Protein AF-A0A447NFS3-F1 (afdb_monomer_lite)

Sequence (82 aa):
MALREELNHDGNEYAFTDDEILGPFGELHCVMALPPPPHFDTSDAALYAMQIQRYQQAVRSTMVLSLTELISKISLKKAFQK

Structure (mmCIF, N/CA/C/O backbone):
data_AF-A0A447NFS3-F1
#
_entry.id   AF-A0A447NFS3-F1
#
loop_
_atom_site.group_PDB
_atom_site.id
_atom_site.type_symbol
_atom_site.label_atom_id
_atom_site.label_alt_id
_atom_site.label_comp_id
_atom_site.label_asym_id
_atom_site.label_entity_id
_atom_site.label_seq_id
_atom_site.pdbx_PDB_ins_code
_atom_site.Cartn_x
_atom_site.Cartn_y
_atom_site.Cartn_z
_atom_site.occupancy
_atom_site.B_iso_or_equiv
_atom_site.auth_seq_id
_atom_site.auth_comp_id
_atom_site.auth_asym_id
_atom_site.auth_atom_id
_atom_site.pdbx_PDB_model_num
ATOM 1 N N . MET A 1 1 ? -12.648 -6.547 5.725 1.00 84.75 1 MET A N 1
ATOM 2 C CA . MET A 1 1 ? -12.543 -8.007 5.947 1.00 84.75 1 MET A CA 1
ATOM 3 C C . MET A 1 1 ? -12.572 -8.749 4.620 1.00 84.75 1 MET A C 1
ATOM 5 O O . MET A 1 1 ? -11.644 -9.511 4.411 1.00 84.75 1 MET A O 1
ATOM 9 N N . ALA A 1 2 ? -13.480 -8.399 3.698 1.00 92.50 2 ALA A N 1
ATOM 10 C CA . ALA A 1 2 ? -13.547 -8.927 2.326 1.00 92.50 2 ALA A CA 1
ATOM 11 C C . ALA A 1 2 ? -12.187 -9.124 1.620 1.00 92.50 2 ALA A C 1
ATOM 13 O O . ALA A 1 2 ? -11.874 -10.240 1.235 1.00 92.50 2 ALA A O 1
ATOM 14 N N . LEU A 1 3 ? -11.328 -8.095 1.543 1.00 91.44 3 LEU A N 1
ATOM 15 C CA . LEU A 1 3 ? -10.022 -8.218 0.867 1.00 91.44 3 LEU A CA 1
ATOM 16 C C . LEU A 1 3 ? -9.138 -9.341 1.442 1.00 91.44 3 LEU A C 1
ATOM 18 O O . LEU A 1 3 ? -8.511 -10.081 0.701 1.00 91.44 3 LEU A O 1
ATOM 22 N N . ARG A 1 4 ? -9.097 -9.499 2.772 1.00 92.38 4 ARG A N 1
ATOM 23 C CA . ARG A 1 4 ? -8.316 -10.575 3.407 1.00 92.38 4 ARG A CA 1
ATOM 24 C C . ARG A 1 4 ? -8.896 -11.947 3.076 1.00 92.38 4 ARG A C 1
ATOM 26 O O . ARG A 1 4 ? -8.144 -12.904 2.949 1.00 92.38 4 ARG A O 1
ATOM 33 N N . GLU A 1 5 ? -10.219 -12.050 3.041 1.00 93.75 5 GLU A N 1
ATOM 34 C CA . GLU A 1 5 ? -10.900 -13.303 2.731 1.00 93.75 5 GLU A CA 1
ATOM 35 C C . GLU A 1 5 ? -10.610 -13.708 1.290 1.00 93.75 5 GLU A C 1
ATOM 37 O O . GLU A 1 5 ? -10.163 -14.828 1.091 1.00 93.75 5 GLU A O 1
ATOM 42 N N . GLU A 1 6 ? -10.735 -12.796 0.328 1.00 92.50 6 GLU A N 1
ATOM 43 C CA . GLU A 1 6 ? -10.412 -13.059 -1.080 1.00 92.50 6 GLU A CA 1
ATOM 44 C C . GLU A 1 6 ? -8.959 -13.531 -1.257 1.00 92.50 6 GLU A C 1
ATOM 46 O O . GLU A 1 6 ? -8.712 -14.611 -1.791 1.00 92.50 6 GLU A O 1
ATOM 51 N N . LEU A 1 7 ? -7.995 -12.796 -0.686 1.00 92.81 7 LEU A N 1
ATOM 52 C CA . LEU A 1 7 ? -6.568 -13.130 -0.785 1.00 92.81 7 LEU A CA 1
ATOM 53 C C . LEU A 1 7 ? -6.216 -14.501 -0.187 1.00 92.81 7 LEU A C 1
ATOM 55 O O . LEU A 1 7 ? -5.282 -15.152 -0.646 1.00 92.81 7 LEU A O 1
ATOM 59 N N . ASN A 1 8 ? -6.952 -14.964 0.827 1.00 92.50 8 ASN A N 1
ATOM 60 C CA . ASN A 1 8 ? -6.725 -16.292 1.403 1.00 92.50 8 ASN A CA 1
ATOM 61 C C . ASN A 1 8 ? -7.222 -17.435 0.500 1.00 92.50 8 ASN A C 1
ATOM 63 O O . ASN A 1 8 ? -6.792 -18.569 0.703 1.00 92.50 8 ASN A O 1
ATOM 67 N N . HIS A 1 9 ? -8.145 -17.170 -0.431 1.00 92.12 9 HIS A N 1
ATOM 68 C CA . HIS A 1 9 ? -8.732 -18.189 -1.310 1.00 92.12 9 HIS A CA 1
ATOM 69 C C . HIS A 1 9 ? -8.115 -18.199 -2.713 1.00 92.12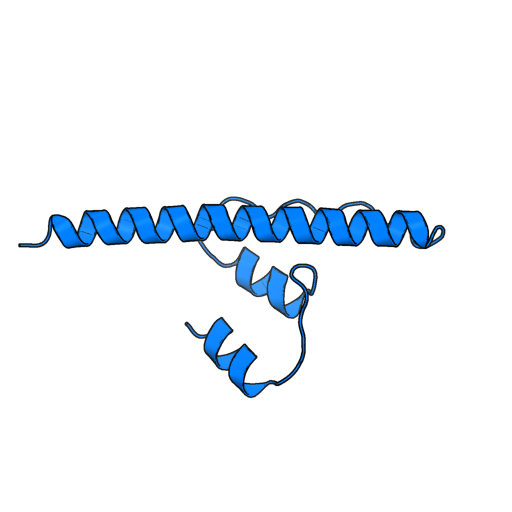 9 HIS A C 1
ATOM 71 O O . HIS A 1 9 ? -8.072 -19.258 -3.332 1.00 92.12 9 HIS A O 1
ATOM 77 N N . ASP A 1 10 ? -7.633 -17.053 -3.197 1.00 91.94 10 ASP A N 1
ATOM 78 C CA . ASP A 1 10 ? -7.107 -16.898 -4.558 1.00 91.94 10 ASP A CA 1
ATOM 79 C C . ASP A 1 10 ? -5.722 -17.555 -4.759 1.00 91.94 10 ASP A C 1
ATOM 81 O O . ASP A 1 10 ? -5.419 -18.093 -5.819 1.00 91.94 10 ASP A O 1
ATOM 85 N N . GLY A 1 11 ? -4.879 -17.594 -3.719 1.00 88.69 11 GLY A N 1
ATOM 86 C CA . GLY A 1 11 ? -3.593 -18.312 -3.745 1.00 88.69 11 GLY A CA 1
ATOM 87 C C . GLY A 1 11 ? -2.474 -17.643 -4.558 1.00 88.69 11 GLY A C 1
ATOM 88 O O . GLY A 1 11 ? -1.356 -18.159 -4.574 1.00 88.69 11 GLY A O 1
ATOM 89 N N . ASN A 1 12 ? -2.746 -16.497 -5.186 1.00 94.00 12 ASN A N 1
ATOM 90 C CA . ASN A 1 12 ? -1.749 -15.675 -5.866 1.00 94.00 12 ASN A CA 1
ATOM 91 C C . ASN A 1 12 ? -0.930 -14.839 -4.870 1.00 94.00 12 ASN A C 1
ATOM 93 O O . ASN A 1 12 ? -1.429 -14.390 -3.833 1.00 94.00 12 ASN A O 1
ATOM 97 N N . GLU A 1 13 ? 0.339 -14.605 -5.200 1.00 93.88 13 GLU A N 1
ATOM 98 C CA . GLU A 1 13 ? 1.184 -13.663 -4.469 1.00 93.88 13 GLU A CA 1
ATOM 99 C C . GLU A 1 13 ? 1.065 -12.275 -5.096 1.00 93.88 13 GLU A C 1
ATOM 101 O O . GLU A 1 13 ? 1.356 -12.100 -6.276 1.00 93.88 13 GLU A O 1
ATOM 106 N N . TYR A 1 14 ? 0.677 -11.292 -4.284 1.00 95.19 14 TYR A N 1
ATOM 107 C CA . TYR A 1 14 ? 0.505 -9.909 -4.717 1.00 95.19 14 TYR A CA 1
ATOM 108 C C . TYR A 1 14 ? 1.516 -8.969 -4.058 1.00 95.19 14 TYR A C 1
ATOM 110 O O . TYR A 1 14 ? 1.845 -9.086 -2.870 1.00 95.19 14 TYR A O 1
ATOM 118 N N . ALA A 1 15 ? 1.958 -7.971 -4.813 1.00 95.81 15 ALA A N 1
ATOM 119 C CA . ALA A 1 15 ? 2.690 -6.817 -4.330 1.00 95.81 15 ALA A CA 1
ATOM 120 C C . ALA A 1 15 ? 1.743 -5.651 -4.003 1.00 95.81 15 ALA A C 1
ATOM 122 O O . ALA A 1 15 ? 0.639 -5.518 -4.518 1.00 95.81 15 ALA A O 1
ATOM 123 N N . PHE A 1 16 ? 2.214 -4.718 -3.170 1.00 96.00 16 PHE A N 1
ATOM 124 C CA . PHE A 1 16 ? 1.465 -3.488 -2.858 1.00 96.00 16 PHE A CA 1
ATOM 125 C C . PHE A 1 16 ? 1.293 -2.552 -4.065 1.00 96.00 16 PHE A C 1
ATOM 127 O O . PHE A 1 16 ? 0.609 -1.541 -3.946 1.00 96.00 16 PHE A O 1
ATOM 134 N N . THR A 1 17 ? 1.968 -2.834 -5.176 1.00 95.56 17 THR A N 1
ATOM 135 C CA . THR A 1 17 ? 1.918 -2.049 -6.413 1.00 95.56 17 THR A CA 1
ATOM 136 C C . THR A 1 17 ? 0.980 -2.640 -7.457 1.00 95.56 17 THR A C 1
ATOM 138 O O . THR A 1 17 ? 0.838 -2.030 -8.509 1.00 95.56 17 THR A O 1
ATOM 141 N N . ASP A 1 18 ? 0.379 -3.799 -7.184 1.00 95.81 18 ASP A N 1
ATOM 142 C CA . ASP A 1 18 ? -0.530 -4.463 -8.114 1.00 95.81 18 ASP A CA 1
ATOM 143 C C . ASP A 1 18 ? -1.896 -3.778 -8.083 1.00 95.81 18 ASP A C 1
ATOM 145 O O . ASP A 1 18 ? -2.364 -3.352 -7.020 1.00 95.81 18 ASP A O 1
ATOM 149 N N . ASP A 1 19 ? -2.546 -3.665 -9.238 1.00 93.25 19 ASP A N 1
ATOM 150 C CA . ASP A 1 19 ? -3.808 -2.935 -9.378 1.00 93.25 19 ASP A CA 1
ATOM 151 C C . ASP A 1 19 ? -4.941 -3.603 -8.581 1.00 93.25 19 ASP A C 1
ATOM 153 O O . ASP A 1 19 ? -5.772 -2.914 -7.981 1.00 93.25 19 ASP A O 1
ATOM 157 N N . GLU A 1 20 ? -4.914 -4.936 -8.475 1.00 94.19 20 GLU A N 1
ATOM 158 C CA . GLU A 1 20 ? -5.816 -5.747 -7.651 1.00 94.19 20 GLU A CA 1
ATOM 159 C C . GLU A 1 20 ? -5.715 -5.403 -6.156 1.00 94.19 20 GLU A C 1
ATOM 161 O O . GLU A 1 20 ? -6.665 -5.609 -5.401 1.00 94.19 20 GLU A O 1
ATOM 166 N N . ILE A 1 21 ? -4.580 -4.845 -5.722 1.00 95.75 21 ILE A N 1
ATOM 167 C CA . ILE A 1 21 ? -4.339 -4.398 -4.346 1.00 95.75 21 ILE A CA 1
ATOM 168 C C . ILE A 1 21 ? -4.562 -2.887 -4.203 1.00 95.75 21 ILE A C 1
ATOM 170 O O . ILE A 1 21 ? -5.210 -2.440 -3.250 1.00 95.75 21 ILE A O 1
ATOM 174 N N . LEU A 1 22 ? -4.053 -2.085 -5.142 1.00 95.44 22 LEU A N 1
ATOM 175 C CA . LEU A 1 22 ? -4.145 -0.624 -5.111 1.00 95.44 22 LEU A CA 1
ATOM 176 C C . LEU A 1 22 ? -5.581 -0.119 -5.258 1.00 95.44 22 LEU A C 1
ATOM 178 O O . LEU A 1 22 ? -5.959 0.811 -4.542 1.00 95.44 22 LEU A O 1
ATOM 182 N N . GLY A 1 23 ? -6.379 -0.734 -6.137 1.00 94.12 23 GLY A N 1
ATOM 183 C CA . GLY A 1 23 ? -7.782 -0.374 -6.344 1.00 94.12 23 GLY A CA 1
ATOM 184 C C . GLY A 1 23 ? -8.576 -0.409 -5.033 1.00 94.12 23 GLY A C 1
ATOM 185 O O . GLY A 1 23 ? -9.036 0.642 -4.578 1.00 94.12 23 GLY A O 1
ATOM 186 N N . PRO A 1 24 ? -8.645 -1.565 -4.346 1.00 95.31 24 PRO A N 1
ATOM 187 C CA . PRO A 1 24 ? -9.316 -1.677 -3.054 1.00 95.31 24 PRO A CA 1
ATOM 188 C C . PRO A 1 24 ? -8.755 -0.751 -1.969 1.00 95.31 24 PRO A C 1
ATOM 190 O O . PRO A 1 24 ? -9.514 -0.270 -1.130 1.00 95.31 24 PRO A O 1
ATOM 193 N N . PHE A 1 25 ? -7.445 -0.473 -1.950 1.00 96.00 25 PHE A N 1
ATOM 194 C CA . PHE A 1 25 ? -6.876 0.486 -0.995 1.00 96.00 25 PHE A CA 1
ATOM 195 C C . PHE A 1 25 ? -7.337 1.921 -1.246 1.00 96.00 25 PHE A C 1
ATOM 197 O O . PHE A 1 25 ? -7.572 2.647 -0.279 1.00 96.00 25 PHE A O 1
ATOM 204 N N . GLY A 1 26 ? -7.496 2.323 -2.509 1.00 94.00 26 GLY A N 1
ATOM 205 C CA . GLY A 1 26 ? -7.996 3.648 -2.880 1.00 94.00 26 GLY A CA 1
ATOM 206 C C . GLY A 1 26 ? -9.444 3.898 -2.450 1.00 94.00 26 GLY A C 1
ATOM 207 O O . GLY A 1 26 ? -9.833 5.044 -2.236 1.00 94.00 26 GLY A O 1
ATOM 208 N N . GLU A 1 27 ? -10.230 2.837 -2.261 1.00 94.69 27 GLU A N 1
ATOM 209 C CA . GLU A 1 27 ? -11.620 2.917 -1.796 1.00 94.69 27 GLU A CA 1
ATOM 210 C C . GLU A 1 27 ? -11.746 3.040 -0.266 1.00 94.69 27 GLU A C 1
ATOM 212 O O . GLU A 1 27 ? -12.813 3.374 0.260 1.00 94.69 27 GLU A O 1
ATOM 217 N N . LEU A 1 28 ? -10.668 2.791 0.488 1.00 95.19 28 LEU A N 1
ATOM 218 C CA . LEU A 1 28 ? -10.696 2.848 1.947 1.00 95.19 28 LEU A CA 1
ATOM 219 C C . LEU A 1 28 ? -10.732 4.293 2.454 1.00 95.19 28 LEU A C 1
ATOM 221 O O . LEU A 1 28 ? -9.755 5.027 2.364 1.00 95.19 28 LEU A O 1
ATOM 225 N N . HIS A 1 29 ? -11.797 4.668 3.162 1.00 94.56 29 HIS A N 1
ATOM 226 C CA . HIS A 1 29 ? -11.913 6.004 3.769 1.00 94.56 29 HIS A CA 1
ATOM 227 C C . HIS A 1 29 ? -10.850 6.335 4.834 1.00 94.56 29 HIS A C 1
ATOM 229 O O . HIS A 1 29 ? -10.668 7.501 5.176 1.00 94.56 29 HIS A O 1
ATOM 235 N N . CYS A 1 30 ? -10.174 5.334 5.410 1.00 93.44 30 CYS A N 1
ATOM 236 C CA . CYS A 1 30 ? -9.058 5.568 6.335 1.00 93.44 30 CYS A CA 1
ATOM 237 C C . CYS A 1 30 ? -7.743 5.915 5.617 1.00 93.44 30 CYS A C 1
ATOM 239 O O . CYS A 1 30 ? -6.792 6.359 6.264 1.00 93.44 30 CYS A O 1
ATOM 241 N N . VAL A 1 31 ? -7.678 5.727 4.300 1.00 94.75 31 VAL A N 1
ATOM 242 C CA . VAL A 1 31 ? -6.542 6.103 3.464 1.00 94.75 31 VAL A CA 1
ATOM 243 C C . VAL A 1 31 ? -6.834 7.481 2.882 1.00 94.75 31 VAL A C 1
ATOM 245 O O . VAL A 1 31 ? -7.657 7.631 1.989 1.00 94.75 31 VAL A O 1
ATOM 248 N N . MET A 1 32 ? -6.183 8.517 3.417 1.00 82.00 32 MET A N 1
ATOM 249 C CA . MET A 1 32 ? -6.414 9.890 2.948 1.00 82.00 32 MET A CA 1
ATOM 250 C C . MET A 1 32 ? -5.881 10.123 1.532 1.00 82.00 32 MET A C 1
ATOM 252 O O . MET A 1 32 ? -6.522 10.808 0.741 1.00 82.00 32 MET A O 1
ATOM 256 N N . ALA A 1 33 ? -4.694 9.591 1.229 1.00 90.19 33 ALA A N 1
ATOM 257 C CA . ALA A 1 33 ? -4.08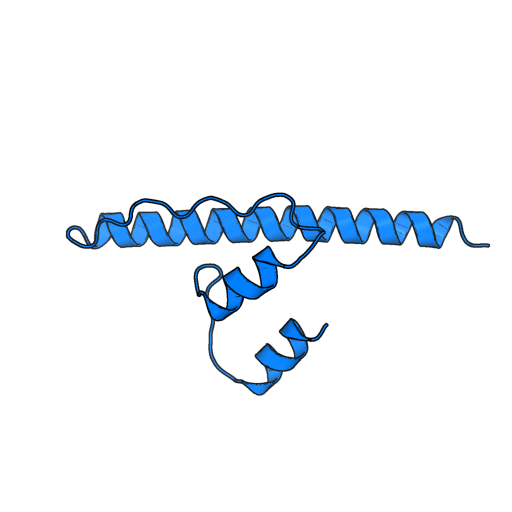3 9.675 -0.090 1.00 90.19 33 ALA A CA 1
ATOM 258 C C . ALA A 1 33 ? -3.065 8.545 -0.274 1.00 90.19 33 ALA A C 1
ATOM 260 O O . ALA A 1 33 ? -2.122 8.412 0.513 1.00 90.19 33 ALA A O 1
ATOM 261 N N . LEU A 1 34 ? -3.238 7.750 -1.329 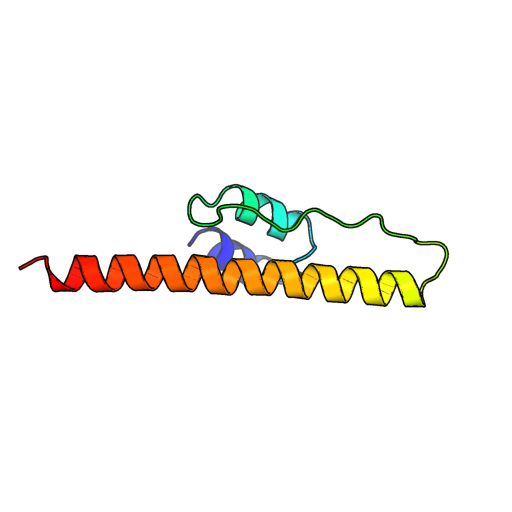1.00 94.88 34 LEU A N 1
ATOM 262 C CA . LEU A 1 34 ? -2.188 6.852 -1.799 1.00 94.88 34 LEU A CA 1
ATOM 263 C C . LEU A 1 34 ? -1.052 7.667 -2.436 1.00 94.88 34 LEU A C 1
ATOM 265 O O . LEU A 1 34 ? -1.303 8.739 -2.996 1.00 94.88 34 LEU A O 1
ATOM 269 N N . PRO A 1 35 ? 0.204 7.191 -2.356 1.00 95.94 35 PRO A N 1
ATOM 270 C CA . PRO A 1 35 ? 1.299 7.843 -3.056 1.00 95.94 35 PRO A CA 1
ATOM 271 C C . PRO A 1 35 ? 1.013 7.850 -4.566 1.00 95.94 35 PRO A C 1
ATOM 273 O O . PRO A 1 35 ? 0.554 6.836 -5.105 1.00 95.94 35 PRO A O 1
ATOM 276 N N . PRO A 1 36 ? 1.284 8.966 -5.264 1.00 94.75 36 PRO A N 1
ATOM 277 C CA . PRO A 1 36 ? 1.103 9.017 -6.704 1.00 94.75 36 PRO A CA 1
ATOM 278 C C . PRO A 1 36 ? 2.058 8.022 -7.381 1.00 94.75 36 PRO A C 1
ATOM 280 O O . PRO A 1 36 ? 3.208 7.896 -6.941 1.00 94.75 36 PRO A O 1
ATOM 283 N N . PRO A 1 37 ? 1.613 7.319 -8.435 1.00 93.38 37 PRO A N 1
ATOM 284 C CA . PRO A 1 37 ? 2.491 6.442 -9.193 1.00 93.38 37 PRO A CA 1
ATOM 285 C C . PRO A 1 37 ? 3.612 7.270 -9.842 1.00 93.38 37 PRO A C 1
ATOM 287 O O . PRO A 1 37 ? 3.341 8.334 -10.411 1.00 93.38 37 PRO A O 1
ATOM 290 N N . PRO A 1 38 ? 4.881 6.837 -9.742 1.00 92.12 38 PRO A N 1
ATOM 291 C CA . PRO A 1 38 ? 5.980 7.520 -10.406 1.00 92.12 38 PRO A CA 1
ATOM 292 C C . PRO A 1 38 ? 5.900 7.330 -11.926 1.00 92.12 38 PRO A C 1
ATOM 294 O O . PRO A 1 38 ? 5.238 6.425 -12.431 1.00 92.12 38 PRO A O 1
ATOM 297 N N . HIS A 1 39 ? 6.634 8.159 -12.668 1.00 94.06 39 HIS A N 1
ATOM 298 C CA . HIS A 1 39 ? 6.906 7.859 -14.069 1.00 94.06 39 HIS A CA 1
ATOM 299 C C . HIS A 1 39 ? 7.903 6.700 -14.140 1.00 94.06 39 HIS A C 1
ATOM 301 O O . HIS A 1 39 ? 9.066 6.861 -13.764 1.00 94.06 39 HIS A O 1
ATOM 307 N N . PHE A 1 40 ? 7.431 5.537 -14.582 1.00 93.25 40 PHE A N 1
ATOM 308 C CA . PHE A 1 40 ? 8.268 4.358 -14.737 1.00 93.25 40 PHE A CA 1
ATOM 309 C C . PHE A 1 40 ? 9.075 4.441 -16.028 1.00 9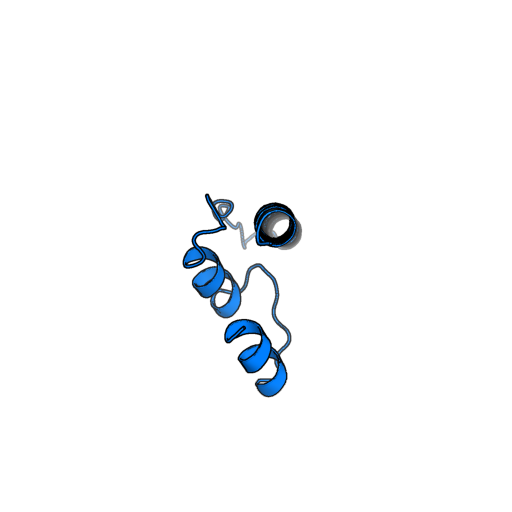3.25 40 PHE A C 1
ATOM 311 O O . PHE A 1 40 ? 8.505 4.584 -17.109 1.00 93.25 40 PHE A O 1
ATOM 318 N N . ASP A 1 41 ? 10.394 4.318 -15.907 1.00 91.75 41 ASP A N 1
ATOM 319 C CA . ASP A 1 41 ? 11.277 4.170 -17.059 1.00 91.75 41 ASP A CA 1
ATOM 320 C C . ASP A 1 41 ? 11.593 2.688 -17.251 1.00 91.75 41 ASP A C 1
ATOM 322 O O . ASP A 1 41 ? 12.323 2.092 -16.465 1.00 91.75 41 ASP A O 1
ATOM 326 N N . THR A 1 42 ? 11.021 2.079 -18.289 1.00 93.00 42 THR A N 1
ATOM 327 C CA . THR A 1 42 ? 11.237 0.660 -18.602 1.00 93.00 42 THR A CA 1
ATOM 328 C C . THR A 1 42 ? 12.467 0.421 -19.477 1.00 93.00 42 THR A C 1
ATOM 330 O O . THR A 1 42 ? 12.765 -0.730 -19.793 1.00 93.00 42 THR A O 1
ATOM 333 N N . SER A 1 43 ? 13.159 1.478 -19.917 1.00 96.19 43 SER A N 1
ATOM 334 C CA . SER A 1 43 ? 14.373 1.353 -20.730 1.00 96.19 43 SER A CA 1
ATOM 335 C C . SER A 1 43 ? 15.605 0.994 -19.891 1.00 96.19 43 SER A C 1
ATOM 337 O O . SER A 1 43 ? 16.502 0.310 -20.385 1.00 96.19 43 SER A O 1
ATOM 339 N N . ASP A 1 44 ? 15.611 1.372 -18.609 1.00 96.56 44 ASP A N 1
ATOM 340 C CA . ASP A 1 44 ? 16.629 1.008 -17.622 1.00 96.56 44 ASP A CA 1
ATOM 341 C C . ASP A 1 44 ? 16.027 0.083 -16.552 1.00 96.56 44 ASP A C 1
ATOM 343 O O . ASP A 1 44 ? 15.298 0.505 -15.653 1.00 96.56 44 ASP A O 1
ATOM 347 N N . ALA A 1 45 ? 16.365 -1.206 -16.630 1.00 96.69 45 ALA A N 1
ATOM 348 C CA . ALA A 1 45 ? 15.854 -2.223 -15.714 1.00 96.69 45 ALA A CA 1
ATOM 349 C C . ALA A 1 45 ? 16.281 -2.000 -14.250 1.00 96.69 45 ALA A C 1
ATOM 351 O O . ALA A 1 45 ? 15.530 -2.346 -13.335 1.00 96.69 45 ALA A O 1
ATOM 352 N N . ALA A 1 46 ? 17.467 -1.430 -14.007 1.00 97.25 46 ALA A N 1
ATOM 353 C CA . ALA A 1 46 ? 17.938 -1.160 -12.652 1.00 97.25 46 ALA A CA 1
ATOM 354 C C . ALA A 1 46 ? 17.173 0.022 -12.048 1.00 97.25 46 ALA A C 1
ATOM 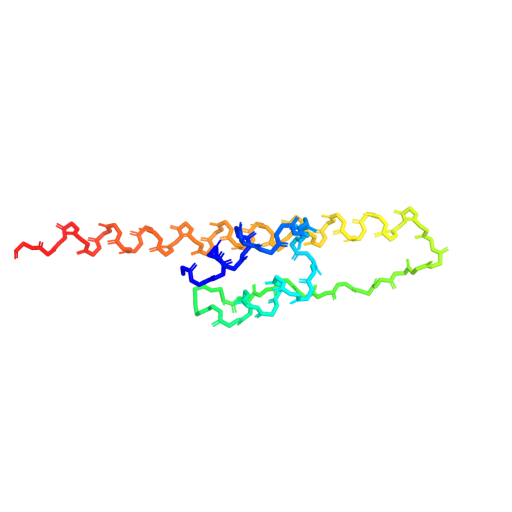356 O O . ALA A 1 46 ? 16.729 -0.050 -10.899 1.00 97.25 46 ALA A O 1
ATOM 357 N N . LEU A 1 47 ? 16.962 1.077 -12.840 1.00 96.56 47 LEU A N 1
ATOM 358 C CA . LEU A 1 47 ? 16.134 2.208 -12.438 1.00 96.56 47 LEU A CA 1
ATOM 359 C C . LEU A 1 47 ? 14.683 1.776 -12.194 1.00 96.56 47 LEU A C 1
ATOM 361 O O . LEU A 1 47 ? 14.130 2.100 -11.141 1.00 96.56 47 LEU A O 1
ATOM 365 N N . TYR A 1 48 ? 14.095 0.988 -13.099 1.00 96.75 48 TYR A N 1
ATOM 366 C CA . TYR A 1 48 ? 12.748 0.436 -12.944 1.00 96.75 48 TYR A CA 1
ATOM 367 C C . TYR A 1 48 ? 12.601 -0.352 -11.635 1.00 96.75 48 TYR A C 1
ATOM 369 O O . TYR A 1 48 ? 11.677 -0.107 -10.856 1.00 96.75 48 TYR A O 1
ATOM 377 N N . ALA A 1 49 ? 13.557 -1.242 -11.340 1.00 96.50 49 ALA A N 1
ATOM 378 C CA . ALA A 1 49 ? 13.570 -2.020 -10.103 1.00 96.50 49 ALA A CA 1
ATOM 379 C C . ALA A 1 49 ? 13.621 -1.122 -8.851 1.00 96.50 49 ALA A C 1
ATOM 381 O O . ALA A 1 49 ? 12.931 -1.378 -7.863 1.00 96.50 49 ALA A O 1
ATOM 382 N N . MET A 1 50 ? 14.392 -0.031 -8.881 1.00 97.62 50 MET A N 1
ATOM 383 C CA . MET A 1 50 ? 14.420 0.932 -7.775 1.00 97.62 50 MET A CA 1
ATOM 384 C C . MET A 1 50 ? 13.099 1.698 -7.638 1.00 97.62 50 MET A C 1
ATOM 386 O O . MET A 1 50 ? 12.624 1.910 -6.519 1.00 97.62 50 MET A O 1
ATOM 390 N N . GLN A 1 51 ? 12.496 2.103 -8.757 1.00 97.25 51 GLN A N 1
ATOM 391 C CA . GLN A 1 51 ? 11.224 2.825 -8.776 1.00 97.25 51 GLN A CA 1
ATOM 392 C C . GLN A 1 51 ? 10.092 1.974 -8.198 1.00 97.25 51 GLN A C 1
ATOM 394 O O . GLN A 1 51 ? 9.374 2.451 -7.316 1.00 97.25 51 GLN A O 1
ATOM 399 N N . ILE A 1 52 ? 9.969 0.711 -8.623 1.00 96.69 52 ILE A N 1
ATOM 400 C CA . ILE A 1 52 ? 8.921 -0.187 -8.123 1.00 96.69 52 ILE A CA 1
ATOM 401 C C . ILE A 1 52 ? 9.111 -0.500 -6.636 1.00 96.69 52 ILE A C 1
ATOM 403 O O . ILE A 1 52 ? 8.158 -0.388 -5.869 1.00 96.69 52 ILE A O 1
ATOM 407 N N . GLN A 1 53 ? 10.344 -0.764 -6.184 1.00 97.19 53 GLN A N 1
ATOM 408 C CA . GLN A 1 53 ? 10.629 -1.005 -4.764 1.00 97.19 53 GLN A CA 1
ATOM 409 C C . GLN A 1 53 ? 10.299 0.214 -3.898 1.00 97.19 53 GLN A C 1
ATOM 411 O O . GLN A 1 53 ? 9.669 0.092 -2.842 1.00 97.19 53 GLN A O 1
ATOM 416 N N . ARG A 1 54 ? 10.675 1.416 -4.351 1.00 97.44 54 ARG A N 1
ATOM 417 C CA . ARG A 1 54 ? 10.361 2.648 -3.623 1.00 97.44 54 ARG A CA 1
ATOM 418 C C . ARG A 1 54 ? 8.863 2.926 -3.596 1.00 97.44 54 ARG A C 1
ATOM 420 O O . ARG A 1 54 ? 8.353 3.341 -2.554 1.00 97.44 54 ARG A O 1
ATOM 427 N N . TYR A 1 55 ? 8.163 2.681 -4.701 1.00 97.88 55 TYR A N 1
ATOM 428 C CA . TYR A 1 55 ? 6.716 2.841 -4.759 1.00 97.88 55 TYR A CA 1
ATOM 429 C C . TYR A 1 55 ? 6.009 1.859 -3.814 1.00 97.88 55 TYR A C 1
ATOM 431 O O . TYR A 1 55 ? 5.222 2.286 -2.968 1.00 97.88 55 TYR A O 1
ATOM 439 N N . GLN A 1 56 ? 6.397 0.581 -3.833 1.00 97.94 56 GLN A N 1
ATOM 440 C CA . GLN A 1 56 ? 5.889 -0.449 -2.923 1.00 97.94 56 GLN A CA 1
ATOM 441 C C . GLN A 1 56 ? 6.088 -0.066 -1.448 1.00 97.94 56 GLN A C 1
ATOM 443 O O . GLN A 1 56 ? 5.173 -0.200 -0.631 1.00 97.94 56 GLN A O 1
ATOM 448 N N . GLN A 1 57 ? 7.265 0.458 -1.090 1.00 98.12 57 GLN A N 1
ATOM 449 C CA . GLN A 1 57 ? 7.554 0.901 0.275 1.00 98.12 57 GLN A CA 1
ATOM 450 C C . GLN A 1 57 ? 6.698 2.106 0.695 1.00 98.12 57 GLN A C 1
ATOM 452 O O . GLN A 1 57 ? 6.256 2.171 1.849 1.00 98.12 57 GLN A O 1
ATOM 457 N N . ALA A 1 58 ? 6.451 3.047 -0.219 1.00 97.94 58 ALA A N 1
ATOM 458 C CA . ALA A 1 58 ? 5.594 4.199 0.038 1.00 97.94 58 ALA A CA 1
ATOM 459 C C . ALA A 1 58 ? 4.147 3.756 0.296 1.00 97.94 58 ALA A C 1
ATOM 461 O O . ALA A 1 58 ? 3.576 4.127 1.321 1.00 97.94 58 ALA A O 1
ATOM 462 N N . VAL A 1 59 ? 3.595 2.889 -0.562 1.00 97.94 59 VAL A N 1
ATOM 463 C CA . VAL A 1 59 ? 2.235 2.345 -0.398 1.00 97.94 59 VAL A CA 1
ATOM 464 C C . VAL A 1 59 ? 2.119 1.591 0.927 1.00 97.94 59 VAL A C 1
ATOM 466 O O . VAL A 1 59 ? 1.212 1.854 1.717 1.00 97.94 59 VAL A O 1
ATOM 469 N N . ARG A 1 60 ? 3.084 0.712 1.233 1.00 97.94 60 ARG A N 1
ATOM 470 C CA . ARG A 1 60 ? 3.117 -0.027 2.503 1.00 97.94 60 ARG A CA 1
ATOM 471 C C . ARG A 1 60 ? 3.116 0.910 3.712 1.00 97.94 60 ARG A C 1
ATOM 473 O O . ARG A 1 60 ? 2.381 0.666 4.666 1.00 97.94 60 ARG A O 1
ATOM 480 N N . SER A 1 61 ? 3.923 1.969 3.685 1.00 97.94 61 SER A N 1
ATOM 481 C CA . SER A 1 61 ? 4.008 2.942 4.784 1.00 97.94 61 SER A CA 1
ATOM 482 C C . SER A 1 61 ? 2.683 3.674 4.994 1.00 97.94 61 SER A C 1
ATOM 484 O O . SER A 1 61 ? 2.218 3.771 6.130 1.00 97.94 61 SER A O 1
ATOM 486 N N . THR A 1 62 ? 2.037 4.114 3.910 1.00 98.00 62 THR A N 1
ATOM 487 C CA . THR A 1 62 ? 0.703 4.728 3.960 1.00 98.00 62 THR A CA 1
ATOM 488 C C . THR A 1 62 ? -0.311 3.791 4.611 1.00 98.00 62 THR A C 1
ATOM 490 O O . THR A 1 62 ? -0.999 4.190 5.550 1.00 98.00 62 THR A O 1
ATOM 493 N N . MET A 1 63 ? -0.348 2.522 4.195 1.00 97.69 63 MET A N 1
ATOM 494 C CA . MET A 1 63 ? -1.271 1.537 4.765 1.00 97.69 63 MET A CA 1
ATOM 495 C C . MET A 1 63 ? -1.021 1.289 6.251 1.00 97.69 63 MET A C 1
ATOM 497 O O . MET A 1 63 ? -1.969 1.237 7.035 1.00 97.69 63 MET A O 1
ATOM 501 N N . VAL A 1 64 ? 0.244 1.181 6.667 1.00 97.75 64 VAL A N 1
ATOM 502 C CA . VAL A 1 64 ? 0.590 1.019 8.085 1.00 97.75 64 VAL A CA 1
ATOM 503 C C . VAL A 1 64 ? 0.081 2.203 8.905 1.00 97.75 64 VAL A C 1
ATOM 505 O O . VAL A 1 64 ? -0.557 1.984 9.934 1.00 97.75 64 VAL A O 1
ATOM 508 N N . LEU A 1 65 ? 0.309 3.439 8.455 1.00 97.50 65 LEU A N 1
ATOM 509 C CA . LEU A 1 65 ? -0.140 4.638 9.167 1.00 97.50 65 LEU A CA 1
ATOM 510 C C . LEU A 1 65 ? -1.672 4.710 9.249 1.00 97.50 65 LEU A C 1
ATOM 512 O O . LEU A 1 65 ? -2.213 4.832 10.348 1.00 97.50 65 LEU A O 1
ATOM 516 N N . SER A 1 66 ? -2.367 4.543 8.122 1.00 96.75 66 SER A N 1
ATOM 517 C CA . SER A 1 66 ? -3.833 4.582 8.049 1.00 96.75 66 SER A CA 1
ATOM 518 C C . SER A 1 66 ? -4.504 3.522 8.924 1.00 96.75 66 SER A C 1
ATOM 520 O O . SER A 1 66 ? -5.453 3.814 9.656 1.00 96.75 66 SER A O 1
ATOM 522 N N . LEU A 1 67 ? -4.006 2.282 8.892 1.00 96.06 67 LEU A N 1
ATOM 523 C CA . LEU A 1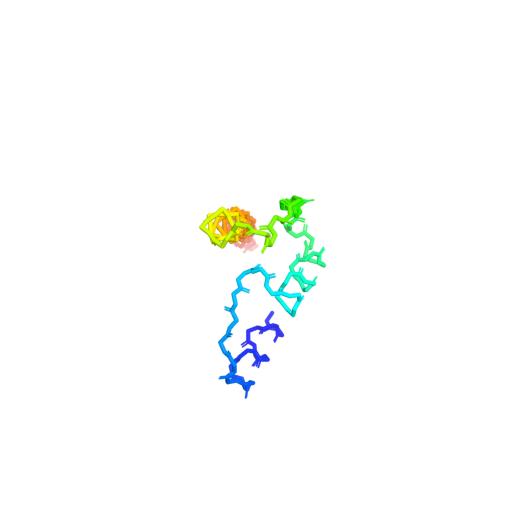 67 ? -4.553 1.200 9.711 1.00 96.06 67 LEU A CA 1
ATOM 524 C C . LEU A 1 67 ? -4.228 1.392 11.195 1.00 96.06 67 LEU A C 1
ATOM 526 O O . LEU A 1 67 ? -5.092 1.156 12.040 1.00 96.06 67 LEU A O 1
ATOM 530 N N . THR A 1 68 ? -3.025 1.871 11.525 1.00 96.44 68 THR A N 1
ATOM 531 C CA . THR A 1 68 ? -2.642 2.184 12.913 1.00 96.44 68 THR A CA 1
ATOM 532 C C . THR A 1 68 ? -3.534 3.277 13.494 1.00 96.44 68 THR A C 1
ATOM 534 O O . THR A 1 68 ? -4.027 3.147 14.618 1.00 96.44 68 THR A O 1
ATOM 537 N N . GLU A 1 69 ? -3.801 4.333 12.728 1.00 95.31 69 GLU A N 1
ATOM 538 C CA . GLU A 1 69 ? -4.703 5.405 13.140 1.00 95.31 69 GLU A CA 1
ATOM 539 C C . GLU A 1 69 ? -6.138 4.892 13.339 1.00 95.31 69 GLU A C 1
ATOM 541 O O . GLU A 1 69 ? -6.764 5.177 14.365 1.00 95.31 69 GLU A O 1
ATOM 546 N N . LEU A 1 70 ? -6.653 4.088 12.402 1.00 95.06 70 LEU A N 1
ATOM 547 C CA . LEU A 1 70 ? -7.985 3.488 12.501 1.00 95.06 70 LEU A CA 1
ATOM 548 C C . LEU A 1 70 ? -8.126 2.622 13.762 1.00 95.06 70 LEU A C 1
ATOM 550 O O . LEU A 1 70 ? -9.082 2.787 14.524 1.00 95.06 70 LEU A O 1
ATOM 554 N N . ILE A 1 71 ? -7.161 1.734 14.014 1.00 94.62 71 ILE A N 1
ATOM 555 C CA . ILE A 1 71 ? -7.155 0.856 15.193 1.00 94.62 71 ILE A CA 1
ATOM 556 C C . ILE A 1 71 ? -7.079 1.684 16.481 1.00 94.62 71 ILE A C 1
ATOM 558 O O . ILE A 1 71 ? -7.794 1.392 17.444 1.00 94.62 71 ILE A O 1
ATOM 562 N N . SER A 1 72 ? -6.278 2.752 16.492 1.00 94.50 72 SER A N 1
ATOM 563 C CA . SER A 1 72 ? -6.156 3.660 17.639 1.00 94.50 72 SER A CA 1
ATOM 564 C C . SER A 1 72 ? -7.490 4.350 17.957 1.00 94.50 72 SER A C 1
ATOM 566 O O . SER A 1 72 ? -7.940 4.335 19.105 1.00 94.50 72 SER A O 1
ATOM 568 N N . LYS A 1 73 ? -8.189 4.873 16.938 1.00 93.00 73 LYS A N 1
ATOM 569 C CA . LYS A 1 73 ? -9.521 5.492 17.087 1.00 93.00 73 LYS A CA 1
ATOM 570 C C . LYS A 1 73 ? -10.574 4.501 17.594 1.00 93.00 73 LYS A C 1
ATOM 572 O O . LYS A 1 73 ? -11.381 4.851 18.457 1.00 93.00 73 LYS A O 1
ATOM 577 N N . ILE A 1 74 ? -10.567 3.265 17.087 1.00 93.44 74 ILE A N 1
ATOM 578 C CA . ILE A 1 74 ? -11.491 2.206 17.528 1.00 93.44 74 ILE A CA 1
ATOM 579 C C . ILE A 1 74 ? -11.231 1.833 18.991 1.00 93.44 74 ILE A C 1
ATOM 581 O O . ILE A 1 74 ? -12.176 1.707 19.772 1.00 93.44 74 ILE A O 1
ATOM 585 N N . SER A 1 75 ? -9.961 1.682 19.367 1.00 88.25 75 SER A N 1
ATOM 586 C CA . SER A 1 75 ? -9.560 1.292 20.723 1.00 88.25 75 SER A CA 1
ATOM 587 C C . SER A 1 75 ? -9.993 2.331 21.758 1.00 88.25 75 SER A C 1
ATOM 589 O O . SER A 1 75 ? -10.541 1.969 22.798 1.00 88.25 75 SER A O 1
ATOM 591 N N . LEU A 1 76 ? -9.849 3.621 21.436 1.00 84.88 76 LEU A N 1
ATOM 592 C CA . LEU A 1 76 ? -10.352 4.711 22.274 1.00 84.88 76 LEU A CA 1
ATOM 593 C C . LEU A 1 76 ? -11.881 4.689 22.378 1.00 84.88 76 LEU A C 1
ATOM 595 O O . LEU A 1 76 ? -12.406 4.711 23.485 1.00 84.88 76 LEU A O 1
ATOM 599 N N . LYS A 1 77 ? -12.617 4.579 21.261 1.00 76.06 77 LYS A N 1
ATOM 600 C CA . LYS A 1 77 ? -14.094 4.524 21.294 1.00 76.06 77 LYS A CA 1
ATOM 601 C C . LYS A 1 77 ? -14.629 3.388 22.173 1.00 76.06 77 LYS A C 1
ATOM 603 O O . LYS A 1 77 ? -15.584 3.614 22.909 1.00 76.06 77 LYS A O 1
ATOM 608 N N . LYS A 1 78 ? -14.015 2.200 22.130 1.00 69.81 78 LYS A N 1
ATOM 609 C CA . LYS A 1 78 ? -14.412 1.069 22.989 1.00 69.81 78 LYS A CA 1
ATOM 610 C C . LYS A 1 78 ? -14.162 1.335 24.475 1.00 69.81 78 LYS A C 1
ATOM 612 O O . LYS A 1 78 ? -14.965 0.912 25.294 1.00 69.81 78 LYS A O 1
ATOM 617 N N . ALA A 1 79 ? -13.093 2.050 24.827 1.00 65.00 79 ALA A N 1
ATOM 618 C CA . ALA A 1 79 ? -12.777 2.363 26.222 1.00 65.00 79 ALA A CA 1
ATOM 619 C C . ALA A 1 79 ? -13.815 3.286 26.896 1.00 65.00 79 ALA A C 1
ATOM 621 O O . ALA A 1 79 ? -13.936 3.270 28.120 1.00 65.00 79 ALA A O 1
ATOM 622 N N . PHE A 1 80 ? -14.574 4.062 26.113 1.00 63.44 80 PHE A N 1
ATOM 623 C CA . PHE A 1 80 ? -15.568 5.022 26.612 1.00 63.44 80 PHE A CA 1
ATOM 624 C C . PHE A 1 80 ? -17.031 4.574 26.442 1.00 63.44 80 PHE A C 1
ATOM 626 O O . PHE A 1 80 ? -17.933 5.314 26.825 1.00 63.44 80 PHE A O 1
ATOM 633 N N . GLN A 1 81 ? -17.289 3.381 25.897 1.00 56.88 81 GLN A N 1
ATOM 634 C CA . GLN A 1 81 ? -18.623 2.772 25.883 1.00 56.88 81 GLN A CA 1
ATOM 635 C C . GLN A 1 81 ? -18.775 1.879 27.126 1.00 56.88 81 GLN A C 1
ATOM 637 O O . GLN A 1 81 ? -18.373 0.717 27.109 1.00 56.88 81 GLN A O 1
ATOM 642 N N . LYS A 1 82 ? -19.306 2.451 28.212 1.00 47.47 82 LYS A N 1
ATOM 643 C CA . LYS A 1 82 ? -19.769 1.745 29.418 1.00 47.47 82 LYS A CA 1
ATOM 644 C C . LYS A 1 82 ? -21.281 1.851 29.528 1.00 47.47 82 LYS A C 1
ATOM 646 O O . LYS A 1 82 ? -21.796 2.942 29.200 1.00 47.47 82 LYS A O 1
#

InterPro domains:
  IPR007761 Mannitol repressor MtlR-like [PF05068] (1-74)
  IPR007761 Mannitol repressor MtlR-like [PTHR37941] (1-82)
  IPR038026 MtlR-like superfamily [SSF158668] (1-74)

Foldseek 3Di:
DVVVVCCVPVPDDDACPDCSNVVVVVPDPLQPDQDDQDPADPVDPVSNVVSSVVSSVSRVVSVVVSVVVVVVVVVVVVVPPD

Radius of gyration: 16.06 Å; chains: 1; bounding box: 38×28×50 Å

Secondary structure (DSSP, 8-state):
-HHHHHHHHH-----TTSHHHHHHHHT-TT-S-PPPPP---SS-HHHHHHHHHHHHHHHHHHHHHHHHHHHHHHHHHHHT--

pLDDT: mean 92.24, std 9.05, range [47.47, 98.12]

Organism: NCBI:txid1160765